Protein AF-A0A920W8A8-F1 (afdb_monomer_lite)

Sequence (95 aa):
MPDSLGEQEADDVFGLINQRDTVLSFVSALRKAKADERISAVVLIPSITEGLWGKVQEIRDAVIDFKESDKPIVAYLEYGTGQAYYLASACERFL

Radius of gyration: 17.67 Å; chains: 1; bounding box: 53×32×46 Å

Structure (mmCIF, N/CA/C/O backbone):
data_AF-A0A920W8A8-F1
#
_entry.id   AF-A0A920W8A8-F1
#
loop_
_atom_site.group_PDB
_atom_site.id
_atom_site.type_symbol
_atom_site.label_atom_id
_atom_site.label_alt_id
_atom_site.label_comp_id
_atom_site.label_asym_id
_atom_site.label_entity_id
_atom_site.label_seq_id
_atom_site.pdbx_PDB_ins_code
_atom_site.Cartn_x
_atom_site.Cartn_y
_atom_site.Cartn_z
_atom_site.occupancy
_atom_site.B_iso_or_equiv
_atom_site.auth_seq_id
_atom_site.auth_comp_id
_atom_site.auth_asym_id
_atom_site.auth_atom_id
_atom_site.pdbx_PDB_model_num
ATOM 1 N N . MET A 1 1 ? -41.476 -24.607 -34.200 1.00 47.22 1 MET A N 1
ATOM 2 C CA . MET A 1 1 ? -40.838 -24.963 -32.918 1.00 47.22 1 MET A CA 1
ATOM 3 C C . MET A 1 1 ? -40.345 -23.671 -32.282 1.00 47.22 1 MET A C 1
ATOM 5 O O . MET A 1 1 ? -39.568 -23.002 -32.953 1.00 47.22 1 MET A O 1
ATOM 9 N N . PRO A 1 2 ? -40.816 -23.253 -31.097 1.00 59.41 2 PRO A N 1
ATOM 10 C CA . PRO A 1 2 ? -40.141 -22.233 -30.305 1.00 59.41 2 PRO A CA 1
ATOM 11 C C . PRO A 1 2 ? -39.234 -22.939 -29.291 1.00 59.41 2 PRO A C 1
ATOM 13 O O . PRO A 1 2 ? -39.750 -23.710 -28.499 1.00 59.41 2 PRO A O 1
ATOM 16 N N . ASP A 1 3 ? -37.918 -22.736 -29.360 1.00 50.38 3 ASP A N 1
ATOM 17 C CA . ASP A 1 3 ? -37.006 -22.951 -28.226 1.00 50.38 3 ASP A CA 1
ATOM 18 C C . ASP A 1 3 ? -35.588 -22.512 -28.599 1.00 50.38 3 ASP A C 1
ATOM 20 O O . ASP A 1 3 ? -34.882 -23.200 -29.332 1.00 50.38 3 ASP A O 1
ATOM 24 N N . SER A 1 4 ? -35.171 -21.369 -28.061 1.00 51.09 4 SER A N 1
ATOM 25 C CA . SER A 1 4 ? -33.835 -21.220 -27.479 1.00 51.09 4 SER A CA 1
ATOM 26 C C . SER A 1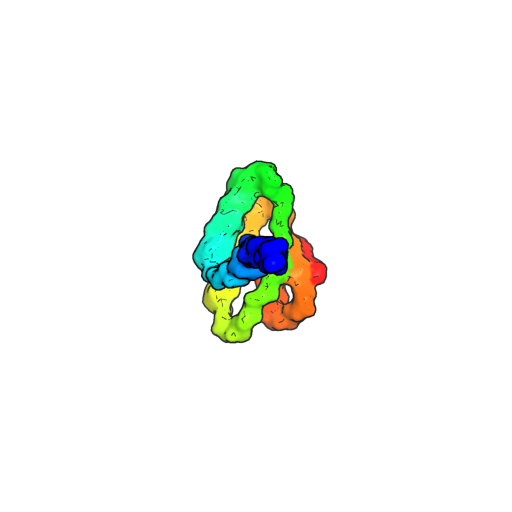 4 ? -33.813 -19.930 -26.663 1.00 51.09 4 SER A C 1
ATOM 28 O O . SER A 1 4 ? -33.638 -18.830 -27.185 1.00 51.09 4 SER A O 1
ATOM 30 N N . LEU A 1 5 ? -34.144 -20.133 -25.390 1.00 51.59 5 LEU A N 1
ATOM 31 C CA . LEU A 1 5 ? -33.721 -19.435 -24.177 1.00 51.59 5 LEU A CA 1
ATOM 32 C C . LEU A 1 5 ? -32.682 -18.325 -24.391 1.00 51.59 5 LEU A C 1
ATOM 34 O O . LEU A 1 5 ? -31.670 -18.520 -25.057 1.00 51.59 5 LEU A O 1
ATOM 38 N N . GLY A 1 6 ? -32.967 -17.171 -23.783 1.00 57.19 6 GLY A N 1
ATOM 39 C CA . GLY A 1 6 ? -32.125 -15.988 -23.826 1.00 57.19 6 GLY A CA 1
ATOM 40 C C . GLY A 1 6 ? -30.693 -16.273 -23.401 1.00 57.19 6 GLY A C 1
ATOM 41 O O . GLY A 1 6 ? -30.449 -16.789 -22.312 1.00 57.19 6 GLY A O 1
ATOM 42 N N . GLU A 1 7 ? -29.766 -15.844 -24.249 1.00 52.97 7 GLU A N 1
ATOM 43 C CA . GLU A 1 7 ? -28.404 -15.562 -23.834 1.00 52.97 7 GLU A CA 1
ATOM 44 C C . GLU A 1 7 ? -28.469 -14.304 -22.965 1.00 52.97 7 GLU A C 1
ATOM 46 O O . GLU A 1 7 ? -28.397 -13.170 -23.442 1.00 52.97 7 GLU A O 1
ATOM 51 N N . GLN A 1 8 ? -28.723 -14.490 -21.672 1.00 63.00 8 GLN A N 1
ATOM 52 C CA . GLN A 1 8 ? -28.241 -13.511 -20.717 1.00 63.00 8 GLN A CA 1
ATOM 53 C C . GLN A 1 8 ? -26.734 -13.719 -20.680 1.00 63.00 8 GLN A C 1
ATOM 55 O O . GLN A 1 8 ? -26.267 -14.669 -20.052 1.00 63.00 8 GLN A O 1
ATOM 60 N N . GLU A 1 9 ? -25.992 -12.861 -21.388 1.00 53.75 9 GLU A N 1
ATOM 61 C CA . GLU A 1 9 ? -24.571 -12.684 -21.111 1.00 53.75 9 GLU A CA 1
ATOM 62 C C . GLU A 1 9 ? -24.478 -12.430 -19.611 1.00 53.75 9 GLU A C 1
ATOM 64 O O . GLU A 1 9 ? -24.993 -11.431 -19.102 1.00 53.75 9 GLU A O 1
ATOM 69 N N . ALA A 1 10 ? -23.963 -13.425 -18.889 1.00 51.91 10 ALA A N 1
ATOM 70 C CA . ALA A 1 10 ? -23.733 -13.314 -17.468 1.00 51.91 10 ALA A CA 1
ATOM 71 C C . ALA A 1 10 ? -22.906 -12.046 -17.279 1.00 51.91 10 ALA A C 1
ATOM 73 O O . ALA A 1 10 ? -21.824 -11.965 -17.859 1.00 51.91 10 ALA A O 1
ATOM 74 N N . ASP A 1 11 ? -23.460 -11.069 -16.549 1.00 54.56 11 ASP A N 1
ATOM 75 C CA . ASP A 1 11 ? -22.790 -9.822 -16.183 1.00 54.56 11 ASP A CA 1
ATOM 76 C C . ASP A 1 11 ? -21.332 -10.153 -15.887 1.00 54.56 11 ASP A C 1
ATOM 78 O O . ASP A 1 11 ? -21.044 -10.897 -14.945 1.00 54.56 11 ASP A O 1
ATOM 82 N N . ASP A 1 12 ? -20.445 -9.714 -16.780 1.00 60.81 12 ASP A N 1
ATOM 83 C CA . ASP A 1 12 ? -19.096 -10.247 -16.891 1.00 60.81 12 ASP A CA 1
ATOM 84 C C . ASP A 1 12 ? -18.284 -9.810 -15.670 1.00 60.81 12 ASP A C 1
ATOM 86 O O . ASP A 1 12 ? -17.642 -8.758 -15.631 1.00 60.81 12 ASP A O 1
ATOM 90 N N . VAL A 1 13 ? -18.355 -10.630 -14.621 1.00 61.03 13 VAL A N 1
ATOM 91 C CA . VAL A 1 13 ? -17.621 -10.454 -13.368 1.00 61.03 13 VAL A CA 1
ATOM 92 C C . VAL A 1 13 ? -16.120 -10.390 -13.662 1.00 61.03 13 VAL A C 1
ATOM 94 O O . VAL A 1 13 ? -15.397 -9.662 -12.986 1.00 61.03 13 VAL A O 1
ATOM 97 N N . PHE A 1 14 ? -15.648 -11.068 -14.715 1.00 53.88 14 PHE A N 1
ATOM 98 C CA . PHE A 1 14 ? -14.262 -10.970 -15.170 1.00 53.88 14 PHE A CA 1
ATOM 99 C C . PHE A 1 14 ? -13.944 -9.606 -15.792 1.00 53.88 14 PHE A C 1
ATOM 101 O O . PHE A 1 14 ? -12.856 -9.081 -15.560 1.00 53.88 14 PHE A O 1
ATOM 108 N N . GLY A 1 15 ? -14.889 -8.982 -16.494 1.00 53.16 15 GLY A N 1
ATOM 109 C CA . GLY A 1 15 ? -14.785 -7.603 -16.976 1.00 53.16 15 GLY A CA 1
ATOM 110 C C . GLY A 1 15 ? -14.714 -6.565 -15.848 1.00 53.16 15 GLY A C 1
ATOM 111 O O . GLY A 1 15 ? -13.984 -5.580 -15.965 1.00 53.16 15 GLY A O 1
ATOM 112 N N . LEU A 1 16 ? -15.394 -6.813 -14.721 1.00 53.69 16 LEU A N 1
ATOM 113 C CA . LEU A 1 16 ? -15.285 -5.993 -13.503 1.00 53.69 16 LEU A CA 1
ATOM 114 C C . LEU A 1 16 ? -13.937 -6.176 -12.786 1.00 53.69 16 LEU A C 1
ATOM 116 O O . LEU A 1 16 ? -13.409 -5.218 -12.227 1.00 53.69 16 LEU A O 1
ATOM 120 N N . ILE A 1 17 ? -13.365 -7.383 -12.826 1.00 56.50 17 ILE A N 1
ATOM 121 C CA . ILE A 1 17 ? -12.034 -7.687 -12.271 1.00 56.50 17 ILE A CA 1
ATOM 122 C C . ILE A 1 17 ? -10.913 -7.120 -13.165 1.00 56.50 17 ILE A C 1
ATOM 124 O O . ILE A 1 17 ? -9.816 -6.853 -12.686 1.00 56.50 17 ILE A O 1
ATOM 128 N N . ASN A 1 18 ? -11.188 -6.872 -14.450 1.00 46.25 18 ASN A N 1
ATOM 129 C CA . ASN A 1 18 ? -10.238 -6.327 -15.425 1.00 46.25 18 ASN A CA 1
ATOM 130 C C . ASN A 1 18 ? -10.419 -4.813 -15.647 1.00 46.25 18 ASN A C 1
ATOM 132 O O . ASN A 1 18 ? -10.282 -4.290 -16.759 1.00 46.25 18 ASN A O 1
ATOM 136 N N . GLN A 1 19 ? -10.750 -4.080 -14.582 1.00 57.28 19 GLN A N 1
ATOM 137 C CA . GLN A 1 19 ? -10.680 -2.627 -14.609 1.00 57.28 19 GLN A CA 1
ATOM 138 C C . GLN A 1 19 ? -9.198 -2.230 -14.647 1.00 57.28 19 GLN A C 1
ATOM 140 O O . GLN A 1 19 ? -8.385 -2.763 -13.900 1.00 57.28 19 GLN A O 1
ATOM 145 N N . ARG A 1 20 ? -8.809 -1.314 -15.543 1.00 55.53 20 ARG A N 1
ATOM 146 C CA . ARG A 1 20 ? -7.428 -0.806 -15.584 1.00 55.53 20 ARG A CA 1
ATOM 147 C C . ARG A 1 20 ? -7.116 -0.125 -14.255 1.00 55.53 20 ARG A C 1
ATOM 149 O O . ARG A 1 20 ? -7.450 1.048 -14.079 1.00 55.53 20 ARG A O 1
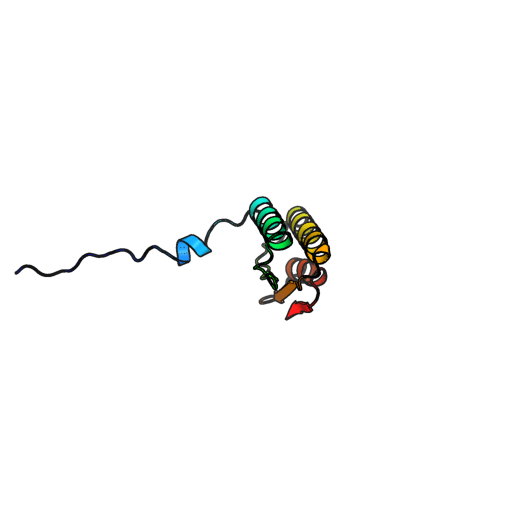ATOM 156 N N . ASP A 1 21 ? -6.461 -0.841 -13.351 1.00 71.50 21 ASP A N 1
ATOM 157 C CA . ASP A 1 21 ? -6.045 -0.284 -12.077 1.00 71.50 21 ASP A CA 1
ATOM 158 C C . ASP A 1 21 ? -5.003 0.804 -12.320 1.00 71.50 21 ASP A C 1
ATOM 160 O O . ASP A 1 21 ? -3.857 0.578 -12.715 1.00 71.50 21 ASP A O 1
ATOM 164 N N . THR A 1 22 ? -5.443 2.044 -12.138 1.00 85.62 22 THR A N 1
ATOM 165 C CA . THR A 1 22 ? -4.547 3.192 -12.099 1.00 85.62 22 THR A CA 1
ATOM 166 C C . THR A 1 22 ? -3.956 3.311 -10.702 1.00 85.62 22 THR A C 1
ATOM 168 O O . THR A 1 22 ? -4.574 2.910 -9.715 1.00 85.62 22 THR A O 1
ATOM 171 N N . VAL A 1 23 ? -2.788 3.944 -10.602 1.00 88.56 23 VAL A N 1
ATOM 172 C CA . VAL A 1 23 ? -2.182 4.264 -9.301 1.00 88.56 23 VAL A CA 1
ATOM 173 C C . VAL A 1 23 ? -3.163 5.042 -8.424 1.00 88.56 23 VAL A C 1
ATOM 175 O O . VAL A 1 23 ? -3.357 4.703 -7.263 1.00 88.56 23 VAL A O 1
ATOM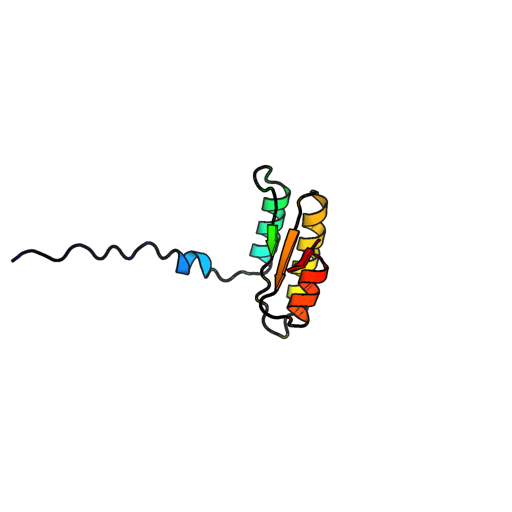 178 N N . LEU A 1 24 ? -3.879 6.007 -9.007 1.00 90.31 24 LEU A N 1
ATOM 179 C CA . LEU A 1 24 ? -4.893 6.784 -8.301 1.00 90.31 24 LEU A CA 1
ATOM 180 C C . LEU A 1 24 ? -6.019 5.912 -7.728 1.00 90.31 24 LEU A C 1
ATOM 182 O O . LEU A 1 24 ? -6.445 6.139 -6.593 1.00 90.31 24 LEU A O 1
ATOM 186 N N . SER A 1 25 ? -6.504 4.934 -8.502 1.00 89.94 25 SER A N 1
ATOM 187 C CA . SER A 1 25 ? -7.528 3.988 -8.041 1.00 89.94 25 SER A CA 1
ATOM 188 C C . SER A 1 25 ? -7.025 3.213 -6.829 1.00 89.94 25 SER A C 1
ATOM 190 O O . SER A 1 25 ? -7.689 3.185 -5.794 1.00 89.94 25 SER A O 1
ATOM 192 N N . PHE A 1 26 ? -5.803 2.686 -6.921 1.00 91.31 26 PHE A N 1
ATOM 193 C CA . PHE A 1 26 ? -5.180 1.910 -5.858 1.00 91.31 26 PHE A CA 1
ATOM 194 C C . PHE A 1 26 ? -4.995 2.730 -4.571 1.00 91.31 26 PHE A C 1
ATOM 196 O O . PHE A 1 26 ? -5.434 2.323 -3.495 1.00 91.31 26 PHE A O 1
ATOM 203 N N . VAL A 1 27 ? -4.420 3.932 -4.681 1.00 93.19 27 VAL A N 1
ATOM 204 C CA . VAL A 1 27 ? -4.228 4.851 -3.546 1.00 93.19 27 VAL A CA 1
ATOM 205 C C . VAL A 1 27 ? -5.573 5.209 -2.908 1.00 93.19 27 VAL A C 1
ATOM 207 O O . VAL A 1 27 ? -5.719 5.206 -1.686 1.00 93.19 27 VAL A O 1
ATOM 210 N N . SER A 1 28 ? -6.588 5.489 -3.729 1.00 94.25 28 SER A N 1
ATOM 211 C CA . SER A 1 28 ? -7.936 5.806 -3.247 1.00 94.25 28 SER A CA 1
ATOM 212 C C . SER A 1 28 ? -8.596 4.618 -2.547 1.00 94.25 28 SER A C 1
ATOM 214 O O . SER A 1 28 ? -9.277 4.809 -1.539 1.00 94.25 28 SER A O 1
ATOM 216 N N . ALA A 1 29 ? -8.398 3.402 -3.057 1.00 94.12 29 ALA A N 1
ATOM 217 C CA . ALA A 1 29 ? -8.906 2.179 -2.451 1.00 94.12 29 ALA A CA 1
ATOM 218 C C . ALA A 1 29 ? -8.275 1.940 -1.074 1.00 94.12 29 ALA A C 1
ATOM 220 O O . ALA A 1 29 ? -9.010 1.728 -0.110 1.00 94.12 29 ALA A O 1
ATOM 221 N N . LEU A 1 30 ? -6.950 2.081 -0.946 1.00 95.06 30 LEU A N 1
ATOM 222 C CA . LEU A 1 30 ? -6.271 1.963 0.347 1.00 95.06 30 LEU A CA 1
ATOM 223 C C . LEU A 1 30 ? -6.735 3.024 1.347 1.00 95.06 30 LEU A C 1
ATOM 225 O O . LEU A 1 30 ? -7.015 2.689 2.492 1.00 95.06 30 LEU A O 1
ATOM 229 N N . ARG A 1 31 ? -6.910 4.281 0.927 1.00 95.62 31 ARG A N 1
ATOM 230 C CA . ARG A 1 31 ? -7.437 5.338 1.811 1.00 95.62 31 ARG A CA 1
ATOM 231 C C . ARG A 1 31 ? -8.846 5.034 2.316 1.00 95.62 31 ARG A C 1
ATOM 233 O O . ARG A 1 31 ? -9.134 5.230 3.493 1.00 95.62 31 ARG A O 1
ATOM 240 N N . LYS A 1 32 ? -9.725 4.533 1.443 1.00 96.19 32 LYS A N 1
ATOM 241 C CA . LYS A 1 32 ? -11.074 4.097 1.840 1.00 96.19 32 LYS A CA 1
ATOM 242 C C . LYS A 1 32 ? -11.006 2.915 2.805 1.00 96.19 32 LYS A C 1
ATOM 244 O O . LYS A 1 32 ? -11.663 2.944 3.838 1.00 96.19 32 LYS A O 1
ATOM 249 N N . ALA A 1 33 ? -10.170 1.921 2.510 1.00 96.31 33 ALA A N 1
ATOM 250 C CA . ALA A 1 33 ? -9.964 0.757 3.367 1.00 96.31 33 ALA A CA 1
ATOM 251 C C . ALA A 1 33 ? -9.386 1.133 4.743 1.00 96.31 33 ALA A C 1
ATOM 253 O O . ALA A 1 33 ? -9.779 0.543 5.750 1.00 96.31 33 ALA A O 1
ATOM 254 N N . LYS A 1 34 ? -8.500 2.140 4.806 1.00 95.81 34 LYS A N 1
ATOM 255 C CA . LYS A 1 34 ? -7.933 2.696 6.047 1.00 95.81 34 LYS A CA 1
ATOM 256 C C . LYS A 1 34 ? -9.058 3.161 6.982 1.00 95.81 34 LYS A C 1
ATOM 258 O O . LYS A 1 34 ? -9.079 2.776 8.148 1.00 95.81 34 LYS A O 1
ATOM 263 N N . ALA A 1 35 ? -10.040 3.893 6.451 1.00 96.19 35 ALA A N 1
ATOM 264 C CA . ALA A 1 35 ? -11.147 4.475 7.217 1.00 96.19 35 ALA A CA 1
ATOM 265 C C . ALA A 1 35 ? -12.366 3.549 7.437 1.00 96.19 35 ALA A C 1
ATOM 267 O O . ALA A 1 35 ? -13.155 3.799 8.341 1.00 96.19 35 ALA A O 1
ATOM 268 N N . ASP A 1 36 ? -12.554 2.502 6.629 1.00 96.50 36 ASP A N 1
ATOM 269 C CA . ASP A 1 36 ? -13.724 1.614 6.730 1.00 96.50 36 ASP A CA 1
ATOM 270 C C . ASP A 1 36 ? -13.533 0.555 7.829 1.00 96.50 36 ASP A C 1
ATOM 272 O O . ASP A 1 36 ? -12.685 -0.330 7.715 1.00 96.50 36 ASP A O 1
ATOM 276 N N . GLU A 1 37 ? -14.320 0.626 8.903 1.00 95.12 37 GLU A N 1
ATOM 277 C CA . GLU A 1 37 ? -14.258 -0.308 10.042 1.00 95.12 37 GLU A CA 1
ATOM 278 C C . GLU A 1 37 ? -14.618 -1.755 9.673 1.00 95.12 37 GLU A C 1
ATOM 280 O O . GLU A 1 37 ? -14.247 -2.686 10.385 1.00 95.12 37 GLU A O 1
ATOM 285 N N . ARG A 1 38 ? -15.309 -1.977 8.548 1.00 96.50 38 ARG A N 1
ATOM 286 C CA . ARG A 1 38 ? -15.669 -3.325 8.079 1.00 96.50 38 ARG A CA 1
ATOM 287 C C . ARG A 1 38 ? -14.480 -4.066 7.467 1.00 96.50 38 ARG A C 1
ATOM 289 O O . ARG A 1 38 ? -14.549 -5.280 7.287 1.00 96.50 38 ARG A O 1
ATOM 296 N N . ILE A 1 39 ? -13.413 -3.348 7.115 1.00 96.06 39 ILE A N 1
ATOM 297 C CA . ILE A 1 39 ? -12.196 -3.923 6.543 1.00 96.06 39 ILE A CA 1
ATOM 298 C C . ILE A 1 39 ? -11.244 -4.302 7.673 1.00 96.06 39 ILE A C 1
ATOM 300 O O . ILE A 1 39 ? -10.695 -3.438 8.354 1.00 96.06 39 ILE A O 1
ATOM 304 N N . SER A 1 40 ? -11.023 -5.603 7.841 1.00 95.19 40 SER A N 1
ATOM 305 C CA . SER A 1 40 ? -10.123 -6.151 8.859 1.00 95.19 40 SER A CA 1
ATOM 306 C C . SER A 1 40 ? -8.680 -6.312 8.380 1.00 95.19 40 SER A C 1
ATOM 308 O O . SER A 1 40 ? -7.776 -6.310 9.206 1.00 95.19 40 SER A O 1
ATOM 310 N N . ALA A 1 41 ? -8.453 -6.473 7.073 1.00 94.12 41 ALA A N 1
ATOM 311 C CA . ALA A 1 41 ? -7.133 -6.692 6.484 1.00 94.12 41 ALA A CA 1
ATOM 312 C C . ALA A 1 41 ? -7.126 -6.375 4.979 1.00 94.12 41 ALA A C 1
ATOM 314 O O . ALA A 1 41 ? -8.177 -6.371 4.336 1.00 94.12 41 ALA A O 1
ATOM 315 N N . VAL A 1 42 ? -5.933 -6.178 4.411 1.00 95.12 42 VAL A N 1
ATOM 316 C CA . VAL A 1 42 ? -5.714 -6.049 2.960 1.00 95.12 42 VAL A CA 1
ATOM 317 C C . VAL A 1 42 ? -4.729 -7.112 2.475 1.00 95.12 42 VAL A C 1
ATOM 319 O O . VAL A 1 42 ? -3.696 -7.351 3.101 1.00 95.12 42 VAL A O 1
ATOM 322 N N . VAL A 1 43 ? -5.029 -7.722 1.327 1.00 93.75 43 VAL A N 1
ATOM 323 C CA . VAL A 1 43 ? -4.091 -8.581 0.593 1.00 93.75 43 VAL A CA 1
ATOM 324 C C . VAL A 1 43 ? -3.636 -7.844 -0.663 1.00 93.75 43 VAL A C 1
ATOM 326 O O . VAL A 1 43 ? -4.457 -7.458 -1.491 1.00 93.75 43 VAL A O 1
ATOM 329 N N . LEU A 1 44 ? -2.329 -7.630 -0.792 1.00 91.12 44 LEU A N 1
ATOM 330 C CA . LEU A 1 44 ? -1.695 -7.002 -1.944 1.00 91.12 44 LEU A CA 1
ATOM 331 C C . LEU A 1 44 ? -1.185 -8.077 -2.906 1.00 91.12 44 LEU A C 1
ATOM 333 O O . LEU A 1 44 ? -0.306 -8.852 -2.545 1.00 91.12 44 LEU A O 1
ATOM 337 N N . ILE A 1 45 ? -1.673 -8.076 -4.144 1.00 89.25 45 ILE A N 1
ATOM 338 C CA . ILE A 1 45 ? -1.186 -8.961 -5.211 1.00 89.25 45 ILE A CA 1
ATOM 339 C C . ILE A 1 45 ? -0.520 -8.077 -6.275 1.00 89.25 45 ILE A C 1
ATOM 341 O O . ILE A 1 45 ? -1.208 -7.499 -7.118 1.00 89.25 45 ILE A O 1
ATOM 345 N N . PRO A 1 46 ? 0.805 -7.858 -6.206 1.00 83.31 46 PRO A N 1
ATOM 346 C CA . PRO A 1 46 ? 1.483 -6.945 -7.110 1.00 83.31 46 PRO A CA 1
ATOM 347 C C . PRO A 1 46 ? 1.614 -7.557 -8.508 1.00 83.31 46 PRO A C 1
ATOM 349 O O . PRO A 1 46 ? 2.447 -8.425 -8.749 1.00 83.31 46 PRO A O 1
ATOM 352 N N . SER A 1 47 ? 0.838 -7.028 -9.453 1.00 78.69 47 SER A N 1
ATOM 353 C CA . SER A 1 47 ? 0.982 -7.289 -10.888 1.00 78.69 47 SER A CA 1
ATOM 354 C C . SER A 1 47 ? 1.557 -6.046 -11.572 1.00 78.69 47 SER A C 1
ATOM 356 O O . SER A 1 47 ? 0.828 -5.213 -12.111 1.00 78.69 47 SER A O 1
ATOM 358 N N . ILE A 1 48 ? 2.879 -5.869 -11.482 1.00 71.88 48 ILE A N 1
ATOM 359 C CA . ILE A 1 48 ? 3.574 -4.689 -12.017 1.00 71.88 48 ILE A CA 1
ATOM 360 C C . ILE A 1 48 ? 4.404 -5.062 -13.243 1.00 71.88 48 ILE A C 1
ATOM 362 O O . ILE A 1 48 ? 5.195 -6.002 -13.215 1.00 71.88 48 ILE A O 1
ATOM 366 N N . THR A 1 49 ? 4.265 -4.264 -14.301 1.00 68.38 49 THR A N 1
ATOM 367 C CA . THR A 1 49 ? 5.126 -4.309 -15.487 1.00 68.38 49 THR A CA 1
ATOM 368 C C . THR A 1 49 ? 6.431 -3.540 -15.255 1.00 68.38 49 THR A C 1
ATOM 370 O O . THR A 1 49 ? 6.423 -2.439 -14.699 1.00 68.38 49 THR A O 1
ATOM 373 N N . GLU A 1 50 ? 7.544 -4.098 -15.734 1.00 69.19 50 GLU A N 1
ATOM 374 C CA . GLU A 1 50 ? 8.887 -3.525 -15.602 1.00 69.19 50 GLU A CA 1
ATOM 375 C C . GLU A 1 50 ? 8.976 -2.056 -16.073 1.00 69.19 50 GLU A C 1
ATOM 377 O O . GLU A 1 50 ? 8.300 -1.627 -17.008 1.00 69.19 50 GLU A O 1
ATOM 382 N N . GLY A 1 51 ? 9.837 -1.264 -15.419 1.00 67.19 51 GLY A N 1
ATOM 383 C CA . GLY A 1 51 ? 10.121 0.133 -15.795 1.00 67.19 51 GLY A CA 1
ATOM 384 C C . GLY A 1 51 ? 9.268 1.223 -15.122 1.00 67.19 51 GLY A C 1
ATOM 385 O O . GLY A 1 51 ? 9.554 2.405 -15.294 1.00 67.19 51 GLY A O 1
ATOM 386 N N . LEU A 1 52 ? 8.270 0.873 -14.300 1.00 81.12 52 LEU A N 1
ATOM 387 C CA . LEU A 1 52 ? 7.325 1.829 -13.691 1.00 81.12 52 LEU A CA 1
ATOM 388 C C . LEU A 1 52 ? 7.676 2.301 -12.259 1.00 81.12 52 LEU A C 1
ATOM 390 O O . LEU A 1 52 ? 6.787 2.483 -11.430 1.00 81.12 52 LEU A O 1
ATOM 394 N N . TRP A 1 53 ? 8.952 2.548 -11.948 1.00 87.88 53 TRP A N 1
ATOM 395 C CA . TRP A 1 53 ? 9.420 2.820 -10.573 1.00 87.88 53 TRP A CA 1
ATOM 396 C C . TRP A 1 53 ? 8.729 3.986 -9.846 1.00 87.88 53 TRP A C 1
ATOM 398 O O . TRP A 1 53 ? 8.467 3.873 -8.654 1.00 87.88 53 TRP A O 1
ATOM 408 N N . GLY A 1 54 ? 8.374 5.074 -10.538 1.00 90.12 54 GLY A N 1
ATOM 409 C CA . GLY A 1 54 ? 7.635 6.183 -9.913 1.00 90.12 54 GLY A CA 1
ATOM 410 C C . GLY A 1 54 ? 6.238 5.770 -9.434 1.00 90.12 54 GLY A C 1
ATOM 411 O O . GLY A 1 54 ? 5.836 6.104 -8.326 1.00 90.12 54 GLY A O 1
ATOM 412 N N . LYS A 1 55 ? 5.535 4.954 -10.230 1.00 88.81 55 LYS A N 1
ATOM 413 C CA . LYS A 1 55 ? 4.230 4.390 -9.850 1.00 88.81 55 LYS A CA 1
ATOM 414 C C . LYS A 1 55 ? 4.369 3.410 -8.692 1.00 88.81 55 LYS A C 1
ATOM 416 O O . LYS A 1 55 ? 3.548 3.401 -7.785 1.00 88.81 55 LYS A O 1
ATOM 421 N N . VAL A 1 56 ? 5.425 2.600 -8.723 1.00 90.94 56 VAL A N 1
ATOM 422 C CA . VAL A 1 56 ? 5.754 1.669 -7.641 1.00 90.94 56 VAL A CA 1
ATOM 423 C C . VAL A 1 56 ? 5.997 2.423 -6.331 1.00 90.94 56 VAL A C 1
ATOM 425 O O . VAL A 1 56 ? 5.485 2.004 -5.298 1.00 90.94 56 VAL A O 1
ATOM 428 N N . GLN A 1 57 ? 6.719 3.547 -6.367 1.00 93.56 57 GLN A N 1
ATOM 429 C CA . GLN A 1 57 ? 6.939 4.380 -5.185 1.00 93.56 57 GLN A CA 1
ATOM 430 C C . GLN A 1 57 ? 5.625 4.938 -4.632 1.00 93.56 57 GLN A C 1
ATOM 432 O O . GLN A 1 57 ? 5.364 4.811 -3.443 1.00 93.56 57 GLN A O 1
ATOM 437 N N . GLU A 1 58 ? 4.769 5.489 -5.491 1.00 93.25 58 GLU A N 1
ATOM 438 C CA . GLU A 1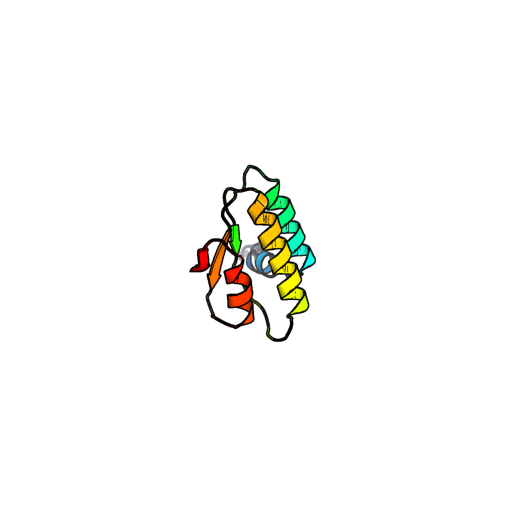 58 ? 3.487 6.065 -5.069 1.00 93.25 58 GLU A CA 1
ATOM 439 C C . GLU A 1 58 ? 2.560 5.013 -4.431 1.00 93.25 58 GLU A C 1
ATOM 441 O O . GLU A 1 58 ? 1.933 5.257 -3.399 1.00 93.25 58 GLU A O 1
ATOM 446 N N . ILE A 1 59 ? 2.530 3.801 -4.993 1.00 92.75 59 ILE A N 1
ATOM 447 C CA . ILE A 1 59 ? 1.816 2.655 -4.414 1.00 92.75 59 ILE A CA 1
ATOM 448 C C . ILE A 1 59 ? 2.415 2.274 -3.055 1.00 92.75 59 ILE A C 1
ATOM 450 O O . ILE A 1 59 ? 1.676 2.035 -2.099 1.00 92.75 59 ILE A O 1
ATOM 454 N N . ARG A 1 60 ? 3.747 2.230 -2.949 1.00 94.62 60 ARG A N 1
ATOM 455 C CA . ARG A 1 60 ? 4.448 1.907 -1.702 1.00 94.62 60 ARG A CA 1
ATOM 456 C C . ARG A 1 60 ? 4.131 2.909 -0.595 1.00 94.62 60 ARG A C 1
ATOM 458 O O . ARG A 1 60 ? 3.876 2.493 0.532 1.00 94.62 60 ARG A O 1
ATOM 465 N N . ASP A 1 61 ? 4.121 4.198 -0.910 1.00 96.38 61 ASP A N 1
ATOM 466 C CA . ASP A 1 61 ? 3.816 5.252 0.057 1.00 96.38 61 ASP A CA 1
ATOM 467 C C . ASP A 1 61 ? 2.378 5.112 0.581 1.00 96.38 61 ASP A C 1
ATOM 469 O O . ASP A 1 61 ? 2.140 5.240 1.780 1.00 96.38 61 ASP A O 1
ATOM 473 N N . ALA A 1 62 ? 1.427 4.737 -0.282 1.00 96.00 62 ALA A N 1
ATOM 474 C CA . ALA A 1 62 ? 0.056 4.444 0.137 1.00 96.00 62 ALA A CA 1
ATOM 475 C C . ALA A 1 62 ? -0.060 3.179 1.005 1.00 96.00 62 ALA A C 1
ATOM 477 O O . ALA A 1 62 ? -0.871 3.144 1.929 1.00 96.00 62 ALA A O 1
ATOM 478 N N . VAL A 1 63 ? 0.756 2.150 0.752 1.00 95.94 63 VAL A N 1
ATOM 479 C CA . VAL A 1 63 ? 0.850 0.970 1.632 1.00 95.94 63 VAL A CA 1
ATOM 480 C C . VAL A 1 63 ? 1.367 1.368 3.015 1.00 95.94 63 VAL A C 1
ATOM 482 O O . VAL A 1 63 ? 0.833 0.904 4.019 1.00 95.94 63 VAL A O 1
ATOM 485 N N . ILE A 1 64 ? 2.376 2.240 3.085 1.00 96.00 64 ILE A N 1
ATOM 486 C CA . ILE A 1 64 ? 2.916 2.742 4.355 1.00 96.00 64 ILE A CA 1
ATOM 487 C C . ILE A 1 64 ? 1.859 3.566 5.104 1.00 96.00 64 ILE A C 1
ATOM 489 O O . ILE A 1 64 ? 1.646 3.320 6.287 1.00 96.00 64 ILE A O 1
ATOM 493 N N . ASP A 1 65 ? 1.150 4.467 4.416 1.00 96.56 65 ASP A N 1
ATOM 494 C CA . ASP A 1 65 ? 0.035 5.234 4.990 1.00 96.56 65 ASP A CA 1
ATOM 495 C C . ASP A 1 65 ? -1.074 4.314 5.528 1.00 96.56 65 ASP A C 1
ATOM 497 O O . ASP A 1 65 ? -1.566 4.520 6.636 1.00 96.56 65 ASP A O 1
ATOM 501 N N . PHE A 1 66 ? -1.451 3.258 4.799 1.00 96.25 66 PHE A N 1
ATOM 502 C CA . PHE A 1 66 ? -2.470 2.309 5.257 1.00 96.25 66 PHE A CA 1
ATOM 503 C C . PHE A 1 66 ? -2.097 1.643 6.590 1.00 96.25 66 PHE A C 1
ATOM 505 O O . PHE A 1 66 ? -2.962 1.480 7.453 1.00 96.25 66 PHE A O 1
ATOM 512 N N . LYS A 1 67 ? -0.817 1.310 6.796 1.00 94.50 67 LYS A N 1
ATOM 513 C CA . LYS A 1 67 ? -0.336 0.642 8.019 1.00 94.50 67 LYS A CA 1
ATOM 514 C C . LYS A 1 67 ? -0.529 1.466 9.289 1.00 94.50 67 LYS A C 1
ATOM 516 O O . LYS A 1 67 ? -0.592 0.889 10.365 1.00 94.50 67 LYS A O 1
ATOM 521 N N . GLU A 1 68 ? -0.689 2.783 9.184 1.00 94.69 68 GLU A N 1
ATOM 522 C CA . GLU A 1 68 ? -1.029 3.627 10.336 1.00 94.69 68 GLU A CA 1
ATOM 523 C C . GLU A 1 68 ? -2.437 3.354 10.900 1.00 94.69 68 GLU A C 1
ATOM 525 O O . GLU A 1 68 ? -2.781 3.889 11.947 1.00 94.69 68 GLU A O 1
ATOM 530 N N . SER A 1 69 ? -3.278 2.565 10.214 1.00 92.88 69 SER A N 1
ATOM 531 C CA . SER A 1 69 ? -4.605 2.165 10.717 1.00 92.88 69 SER A CA 1
ATOM 532 C C . SER A 1 69 ? -4.612 0.927 11.613 1.00 92.88 69 SER A C 1
ATOM 534 O O . SER A 1 69 ? -5.693 0.442 11.939 1.00 92.88 69 SER A O 1
ATOM 536 N N . ASP A 1 70 ? -3.441 0.379 11.956 1.00 92.25 70 ASP A N 1
ATOM 537 C CA . ASP A 1 70 ? -3.275 -0.876 12.711 1.00 92.25 70 ASP A CA 1
ATOM 538 C C . ASP A 1 70 ? -3.933 -2.112 12.053 1.00 92.25 70 ASP A C 1
ATOM 540 O O . ASP A 1 70 ? -4.004 -3.194 12.641 1.00 92.25 70 ASP A O 1
ATOM 544 N N . LYS A 1 71 ? -4.402 -1.979 10.805 1.00 95.31 71 LYS A N 1
ATOM 545 C CA . LYS A 1 71 ? -4.953 -3.072 10.001 1.00 95.31 71 LYS A CA 1
ATOM 546 C C . LYS A 1 71 ? -3.822 -3.787 9.260 1.00 95.31 71 LYS A C 1
ATOM 548 O O . LYS A 1 71 ? -3.059 -3.128 8.546 1.00 95.31 71 LYS A O 1
ATOM 553 N N . PRO A 1 72 ? -3.736 -5.124 9.338 1.00 95.06 72 PRO A N 1
ATOM 554 C CA . PRO A 1 72 ? -2.689 -5.864 8.659 1.00 95.06 72 PRO A CA 1
ATOM 555 C C . PRO A 1 72 ? -2.821 -5.764 7.138 1.00 95.06 72 PRO A C 1
ATOM 557 O O . PRO A 1 72 ? -3.907 -5.917 6.567 1.00 95.06 72 PRO A O 1
ATOM 560 N N . ILE A 1 73 ? -1.679 -5.582 6.478 1.00 96.19 73 ILE A N 1
ATOM 561 C CA . ILE A 1 73 ? -1.542 -5.698 5.026 1.00 96.19 73 ILE A CA 1
ATOM 562 C C . ILE A 1 73 ? -0.491 -6.753 4.679 1.00 96.19 73 ILE A C 1
ATOM 564 O O . ILE A 1 73 ? 0.660 -6.681 5.121 1.00 96.19 73 ILE A O 1
ATOM 568 N N . VAL A 1 74 ? -0.895 -7.750 3.891 1.00 94.88 74 VAL A N 1
ATOM 569 C CA . VAL A 1 74 ? -0.065 -8.901 3.510 1.00 94.88 74 VAL A CA 1
ATOM 570 C C . VAL A 1 74 ? 0.111 -8.919 2.000 1.00 94.88 74 VAL A C 1
ATOM 572 O O . VAL A 1 74 ? -0.871 -8.784 1.279 1.00 94.88 74 VAL A O 1
ATOM 575 N N . ALA A 1 75 ? 1.334 -9.100 1.508 1.00 93.06 75 ALA A N 1
ATOM 576 C CA . ALA A 1 75 ? 1.569 -9.288 0.079 1.00 93.06 75 ALA A CA 1
ATOM 577 C C . ALA A 1 75 ? 1.550 -10.773 -0.307 1.00 93.06 75 ALA A C 1
ATOM 579 O O . ALA A 1 75 ? 2.021 -11.616 0.449 1.00 93.06 75 ALA A O 1
ATOM 580 N N . TYR A 1 76 ? 1.038 -11.083 -1.490 1.00 90.94 76 TYR A N 1
ATOM 581 C CA . TYR A 1 76 ? 1.122 -12.403 -2.105 1.00 90.94 76 TYR A CA 1
ATOM 582 C C . TYR A 1 76 ? 1.916 -12.288 -3.402 1.00 90.94 76 TYR A C 1
ATOM 584 O O . TYR A 1 76 ? 1.488 -11.603 -4.332 1.00 90.94 76 TYR A O 1
ATOM 592 N N . LEU A 1 77 ? 3.096 -12.902 -3.445 1.00 86.19 77 LEU A N 1
ATOM 593 C CA . LEU A 1 77 ? 4.014 -12.810 -4.572 1.00 86.19 77 LEU A CA 1
ATOM 594 C C . LEU A 1 77 ? 3.899 -14.052 -5.457 1.00 86.19 77 LEU A C 1
ATOM 596 O O . LEU A 1 77 ? 4.508 -15.079 -5.180 1.00 86.19 77 LEU A O 1
ATOM 600 N N . GLU A 1 78 ? 3.190 -13.938 -6.580 1.00 77.62 78 GLU A N 1
ATOM 601 C CA . GLU A 1 78 ? 3.206 -14.996 -7.603 1.00 77.62 78 GLU A CA 1
ATOM 602 C C . GLU A 1 78 ? 4.565 -15.074 -8.313 1.00 77.62 78 GLU A C 1
ATOM 604 O O . GLU A 1 78 ? 5.078 -16.157 -8.590 1.00 77.62 78 GLU A O 1
ATOM 609 N N . TYR A 1 79 ? 5.176 -13.911 -8.568 1.00 72.75 79 TYR A N 1
ATOM 610 C CA . TYR A 1 79 ? 6.478 -13.792 -9.218 1.00 72.75 79 TYR A CA 1
ATOM 611 C C . TYR A 1 79 ? 7.326 -12.731 -8.515 1.00 72.75 79 TYR A C 1
ATOM 613 O O . TYR A 1 79 ? 6.938 -11.569 -8.388 1.00 72.75 79 TYR A O 1
ATOM 621 N N . GLY A 1 80 ? 8.523 -13.122 -8.077 1.00 67.31 80 GLY A N 1
ATOM 622 C CA . GLY A 1 80 ? 9.466 -12.253 -7.370 1.00 67.31 80 GLY A CA 1
ATOM 623 C C . G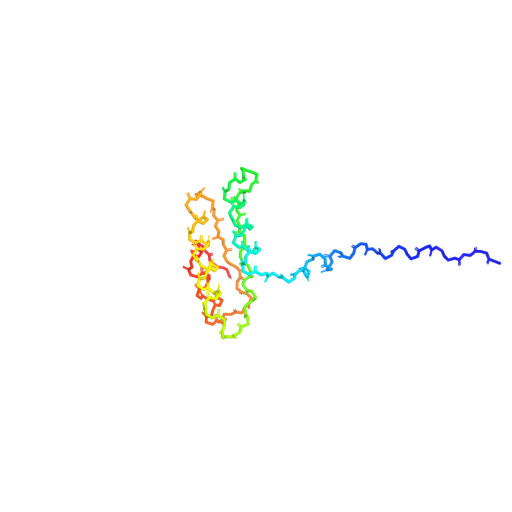LY A 1 80 ? 10.233 -11.300 -8.288 1.00 67.31 80 GLY A C 1
ATOM 624 O O . GLY A 1 80 ? 11.462 -11.313 -8.288 1.00 67.31 80 GLY A O 1
ATOM 625 N N . THR A 1 81 ? 9.545 -10.476 -9.083 1.00 79.00 81 THR A N 1
ATOM 626 C CA . THR A 1 81 ? 10.223 -9.391 -9.812 1.00 79.00 81 THR A CA 1
ATOM 627 C C . THR A 1 81 ? 10.743 -8.346 -8.818 1.00 79.00 81 THR A C 1
ATOM 629 O O . THR A 1 81 ? 10.179 -8.165 -7.736 1.00 79.00 81 THR A O 1
ATOM 632 N N . GLY A 1 82 ? 11.818 -7.623 -9.163 1.00 82.06 82 GLY A N 1
ATOM 633 C CA . GLY A 1 82 ? 12.432 -6.650 -8.245 1.00 82.06 82 GLY A CA 1
ATOM 634 C C . GLY A 1 82 ? 11.453 -5.582 -7.736 1.00 82.06 82 GLY A C 1
ATOM 635 O O . GLY A 1 82 ? 11.542 -5.155 -6.588 1.00 82.06 82 GLY A O 1
ATOM 636 N N . GLN A 1 83 ? 10.473 -5.198 -8.557 1.00 86.81 83 GLN A N 1
ATOM 637 C CA . GLN A 1 83 ? 9.429 -4.233 -8.201 1.00 86.81 83 GLN A CA 1
ATOM 638 C C . GLN A 1 83 ? 8.334 -4.841 -7.317 1.00 86.81 83 GLN A C 1
ATOM 640 O O . GLN A 1 83 ? 7.908 -4.203 -6.355 1.00 86.81 83 GLN A O 1
ATOM 645 N N . ALA A 1 84 ? 7.907 -6.075 -7.602 1.00 87.44 84 ALA A N 1
ATOM 646 C CA . ALA A 1 84 ? 6.945 -6.790 -6.769 1.00 87.44 84 ALA A CA 1
ATOM 647 C C . ALA A 1 84 ? 7.515 -7.034 -5.364 1.00 87.44 84 ALA A C 1
ATOM 649 O O . ALA A 1 84 ? 6.859 -6.731 -4.368 1.00 87.44 84 ALA A O 1
ATOM 650 N N . TYR A 1 85 ? 8.778 -7.468 -5.280 1.00 88.88 85 TYR A N 1
ATOM 651 C CA . TYR A 1 85 ? 9.488 -7.619 -4.010 1.00 88.88 85 TYR A CA 1
ATOM 652 C C . TYR A 1 85 ? 9.653 -6.280 -3.282 1.00 88.88 85 TYR A C 1
ATOM 654 O O . TYR A 1 85 ? 9.445 -6.182 -2.071 1.00 88.88 85 TYR A O 1
ATOM 662 N N . TYR A 1 86 ? 9.977 -5.217 -4.022 1.00 90.75 86 TYR A N 1
ATOM 663 C CA . TYR A 1 86 ? 10.053 -3.881 -3.452 1.00 90.75 86 TYR A CA 1
ATOM 664 C C . TYR A 1 86 ? 8.716 -3.451 -2.840 1.00 90.75 86 TYR A C 1
ATOM 666 O O . TYR A 1 86 ? 8.724 -2.983 -1.709 1.00 90.75 86 TYR A O 1
ATOM 674 N N . LEU A 1 87 ? 7.565 -3.668 -3.484 1.00 90.25 87 LEU A N 1
ATOM 675 C CA . LEU A 1 87 ? 6.267 -3.399 -2.849 1.00 90.25 87 LEU A CA 1
ATOM 676 C C . LEU A 1 87 ? 6.006 -4.290 -1.634 1.00 90.25 87 LEU A C 1
ATOM 678 O O . LEU A 1 87 ? 5.654 -3.781 -0.571 1.00 90.25 87 LEU A O 1
ATOM 682 N N . ALA A 1 88 ? 6.217 -5.598 -1.771 1.00 90.62 88 ALA A N 1
ATOM 683 C CA . ALA A 1 88 ? 5.970 -6.557 -0.701 1.00 90.62 88 ALA A CA 1
ATOM 684 C C . ALA A 1 88 ? 6.776 -6.247 0.567 1.00 90.62 88 ALA A C 1
ATOM 686 O O . ALA A 1 88 ? 6.273 -6.423 1.671 1.00 90.62 88 ALA A O 1
ATOM 687 N N . SER A 1 89 ? 7.986 -5.699 0.428 1.00 91.88 89 SER A N 1
ATOM 688 C CA . SER A 1 89 ? 8.804 -5.284 1.574 1.00 91.88 89 SER A CA 1
ATOM 689 C C . SER A 1 89 ? 8.233 -4.103 2.381 1.00 91.88 89 SER A C 1
ATOM 691 O O . SER A 1 89 ? 8.733 -3.820 3.467 1.00 91.88 89 SER A O 1
ATOM 693 N N . ALA A 1 90 ? 7.232 -3.370 1.873 1.00 93.12 90 ALA A N 1
ATOM 694 C CA . ALA A 1 90 ? 6.496 -2.381 2.671 1.00 93.12 90 ALA A CA 1
ATOM 695 C C . ALA A 1 90 ? 5.369 -3.013 3.496 1.00 93.12 90 ALA A C 1
ATOM 697 O O . ALA A 1 90 ? 4.995 -2.465 4.540 1.00 93.12 90 ALA A O 1
ATOM 698 N N . CYS A 1 91 ? 4.839 -4.150 3.043 1.00 92.56 91 CYS A N 1
ATOM 699 C CA . CYS A 1 91 ? 3.810 -4.898 3.749 1.00 92.56 91 CYS A CA 1
ATOM 700 C C . CYS A 1 91 ? 4.354 -5.511 5.043 1.00 92.56 91 CYS A C 1
ATOM 702 O O . CYS A 1 91 ? 5.554 -5.528 5.312 1.00 92.56 91 CYS A O 1
ATOM 704 N N . GLU A 1 92 ? 3.441 -5.970 5.889 1.00 90.94 92 GLU A N 1
ATOM 705 C CA . GLU A 1 92 ? 3.778 -6.499 7.211 1.00 90.94 92 GLU A CA 1
ATOM 706 C C . GLU A 1 92 ? 4.261 -7.945 7.144 1.00 90.94 92 GLU A C 1
ATOM 708 O O . GLU A 1 92 ? 5.183 -8.347 7.851 1.00 90.94 92 GLU A O 1
ATOM 713 N N . ARG A 1 93 ? 3.656 -8.717 6.241 1.00 86.12 93 ARG A N 1
ATOM 714 C CA . ARG A 1 93 ? 4.104 -10.049 5.844 1.00 86.12 93 ARG A CA 1
ATOM 715 C C . ARG A 1 93 ? 3.965 -10.197 4.337 1.00 86.12 93 ARG A C 1
ATOM 717 O O . ARG A 1 93 ? 3.155 -9.508 3.718 1.00 86.12 93 ARG A O 1
ATOM 724 N N . PHE A 1 94 ? 4.729 -11.111 3.762 1.00 81.81 94 PHE A N 1
ATOM 725 C CA . PHE A 1 94 ? 4.564 -11.525 2.377 1.00 81.81 94 PHE A CA 1
ATOM 726 C C . PHE A 1 94 ? 4.649 -13.048 2.273 1.00 81.81 94 PHE A C 1
ATOM 728 O O . PHE A 1 94 ? 5.391 -13.674 3.035 1.00 81.81 94 PHE A O 1
ATOM 735 N N . LEU A 1 95 ? 3.824 -13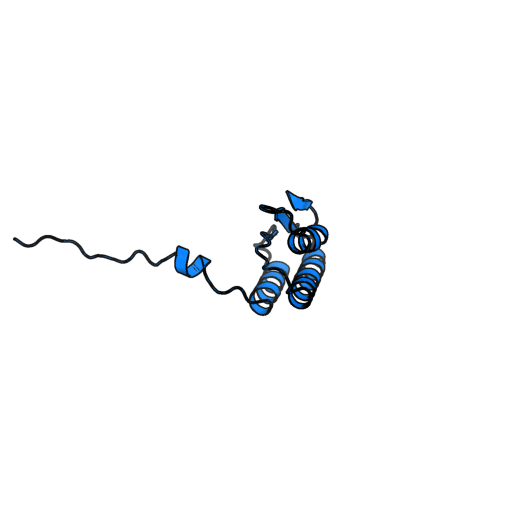.610 1.392 1.00 80.12 95 LEU A N 1
ATOM 736 C CA . LEU A 1 95 ? 3.686 -15.034 1.088 1.00 80.12 95 LEU A CA 1
ATOM 737 C C . LEU A 1 95 ? 4.179 -15.320 -0.329 1.00 80.12 95 LEU A C 1
ATOM 739 O O . LEU A 1 95 ? 3.958 -14.445 -1.202 1.00 80.12 95 LEU A O 1
#

Foldseek 3Di:
DDDDDDPPVPPPVVVVVPDPDDLVNLLVVLVVLLPDPVRQAEEAEDPDDPPPVVSLVSNLVSLLVSVVSVRAYEYEYPDPDVSSVVSRVSGPYYD

Secondary structure (DSSP, 8-state):
------------HHHHHT----HHHHHHHHHHHHH-TT---EEE-----TT-HHHHHHHHHHHHHHHTTS--EEE--SS--HHHHHHHTTSSEE-

pLDDT: mean 82.03, std 15.95, range [46.25, 96.56]